Protein AF-A0A8F5GXK6-F1 (afdb_monomer_lite)

Secondary structure (DSSP, 8-state):
-HHHHHHHHHHHHHHH--SHHHHHHHHHHHHHHHHHHHHHHHHHHHHHS-TTTHHHHHHHHHHHHHHHHHHHHHHHHHHT-----TTTS-TT-----THHHHHHHHHHHHHHHHHHHHHHHHHHTSPPPHHHHHHTT-GGGTTS--

Structure (mmCIF, N/CA/C/O backbone):
data_AF-A0A8F5GXK6-F1
#
_entry.id   AF-A0A8F5GXK6-F1
#
loop_
_atom_site.group_PDB
_atom_site.id
_atom_site.type_symbol
_atom_site.label_atom_id
_atom_site.label_alt_id
_atom_site.label_comp_id
_atom_site.label_asym_id
_atom_site.label_entity_id
_atom_site.label_seq_id
_atom_site.pdbx_PDB_ins_code
_atom_site.Cartn_x
_atom_site.Cartn_y
_atom_site.Cartn_z
_atom_site.occupancy
_atom_site.B_iso_or_equiv
_atom_site.auth_seq_id
_atom_site.auth_comp_id
_atom_site.auth_asym_id
_atom_site.auth_atom_id
_atom_site.pdbx_PDB_model_num
ATOM 1 N N . MET A 1 1 ? -10.293 -8.690 6.181 1.00 85.12 1 MET A N 1
ATOM 2 C CA . MET A 1 1 ? -9.429 -9.780 5.657 1.00 85.12 1 MET A CA 1
ATOM 3 C C . MET A 1 1 ? -9.399 -9.819 4.140 1.00 85.12 1 MET A C 1
ATOM 5 O O . MET A 1 1 ? -8.320 -9.706 3.579 1.00 85.12 1 MET A O 1
ATOM 9 N N . ILE A 1 2 ? -10.559 -9.902 3.482 1.00 89.12 2 ILE A N 1
ATOM 10 C CA . ILE A 1 2 ? -10.677 -9.953 2.013 1.00 89.12 2 ILE A CA 1
ATOM 11 C C . ILE A 1 2 ? -9.904 -8.814 1.324 1.00 89.12 2 ILE A C 1
ATOM 13 O O . ILE A 1 2 ? -9.140 -9.068 0.401 1.00 89.12 2 ILE A O 1
ATOM 17 N N . THR A 1 3 ? -10.010 -7.579 1.824 1.00 90.62 3 THR A N 1
ATOM 18 C CA . THR A 1 3 ? -9.293 -6.413 1.274 1.00 90.62 3 THR A CA 1
ATOM 19 C C . THR A 1 3 ? -7.771 -6.573 1.275 1.00 90.62 3 THR A C 1
ATOM 21 O O . THR A 1 3 ? -7.128 -6.250 0.285 1.00 90.62 3 THR A O 1
ATOM 24 N N . MET A 1 4 ? -7.190 -7.135 2.339 1.00 88.12 4 MET A N 1
ATOM 25 C CA . MET A 1 4 ? -5.741 -7.371 2.447 1.00 88.12 4 MET A CA 1
ATOM 26 C C . MET A 1 4 ? -5.260 -8.454 1.485 1.00 88.12 4 MET A C 1
ATOM 28 O O . MET A 1 4 ? -4.191 -8.315 0.897 1.00 88.12 4 MET A O 1
ATOM 32 N N . ILE A 1 5 ? -6.068 -9.497 1.275 1.00 91.06 5 ILE A N 1
ATOM 33 C CA . ILE A 1 5 ? -5.773 -10.544 0.290 1.00 91.06 5 ILE A CA 1
ATOM 34 C C . ILE A 1 5 ? -5.806 -9.955 -1.123 1.00 91.06 5 ILE A C 1
ATOM 36 O O . ILE A 1 5 ? -4.872 -10.166 -1.891 1.00 91.06 5 ILE A O 1
ATOM 40 N N . ILE A 1 6 ? -6.836 -9.166 -1.447 1.00 92.19 6 ILE A N 1
ATOM 41 C CA . ILE A 1 6 ? -6.969 -8.496 -2.749 1.00 92.19 6 ILE A CA 1
ATOM 42 C C . ILE A 1 6 ? -5.776 -7.565 -3.004 1.00 92.19 6 ILE A C 1
ATOM 44 O O . ILE A 1 6 ? -5.158 -7.634 -4.068 1.00 92.19 6 ILE A O 1
ATOM 48 N N . THR A 1 7 ? -5.412 -6.732 -2.026 1.00 91.88 7 THR A N 1
ATOM 49 C CA . THR A 1 7 ? -4.266 -5.819 -2.137 1.00 91.88 7 THR A CA 1
ATOM 50 C C . THR A 1 7 ? -2.947 -6.579 -2.277 1.00 91.88 7 THR A C 1
ATOM 52 O O . THR A 1 7 ? -2.146 -6.248 -3.150 1.00 91.88 7 THR A O 1
ATOM 55 N N . GLY A 1 8 ? -2.724 -7.616 -1.465 1.00 90.81 8 GLY A N 1
ATOM 56 C CA . GLY A 1 8 ? -1.499 -8.416 -1.500 1.00 90.81 8 GLY A CA 1
ATOM 57 C C . GLY A 1 8 ? -1.326 -9.171 -2.817 1.00 90.81 8 GLY A C 1
ATOM 58 O O . GLY A 1 8 ? -0.282 -9.048 -3.459 1.00 90.81 8 GLY A O 1
ATOM 59 N N . LEU A 1 9 ? -2.365 -9.882 -3.269 1.00 91.88 9 LEU A N 1
ATOM 60 C CA . LEU A 1 9 ? -2.353 -10.604 -4.546 1.00 91.88 9 LEU A CA 1
ATOM 61 C C . LEU A 1 9 ? -2.230 -9.652 -5.734 1.00 91.88 9 LEU A C 1
ATOM 63 O O . LEU A 1 9 ? -1.440 -9.907 -6.640 1.00 91.88 9 LEU A O 1
ATOM 67 N N . GLY A 1 10 ? -2.954 -8.531 -5.722 1.00 91.38 10 GLY A N 1
ATOM 68 C CA . GLY A 1 10 ? -2.834 -7.522 -6.767 1.00 91.38 10 GLY A CA 1
ATOM 69 C C . GLY A 1 10 ? -1.430 -6.907 -6.820 1.00 91.38 10 GLY A C 1
ATOM 70 O O . GLY A 1 10 ? -0.904 -6.664 -7.905 1.00 91.38 10 GLY A O 1
ATOM 71 N N . SER A 1 11 ? -0.787 -6.675 -5.670 1.00 91.19 11 SER A N 1
ATOM 72 C CA . SER A 1 11 ? 0.577 -6.134 -5.618 1.00 91.19 11 SER A CA 1
ATOM 73 C C . SER A 1 11 ? 1.596 -7.160 -6.112 1.00 91.19 11 SER A C 1
ATOM 75 O O . SER A 1 11 ? 2.479 -6.826 -6.898 1.00 91.19 11 SER A O 1
ATOM 77 N N . LEU A 1 12 ? 1.435 -8.432 -5.743 1.00 92.31 12 LEU A N 1
ATOM 78 C CA . LEU A 1 12 ? 2.277 -9.511 -6.257 1.00 92.31 12 LEU A CA 1
ATOM 79 C C . LEU A 1 12 ? 2.117 -9.672 -7.776 1.00 92.31 12 LEU A C 1
ATOM 81 O O . LEU A 1 12 ? 3.103 -9.811 -8.499 1.00 92.31 12 LEU A O 1
ATOM 85 N N . TYR A 1 13 ? 0.884 -9.582 -8.275 1.00 92.38 13 TYR A N 1
ATOM 86 C CA . TYR A 1 13 ? 0.604 -9.650 -9.705 1.00 92.38 13 TYR A CA 1
ATOM 87 C C . TYR A 1 13 ? 1.181 -8.442 -10.465 1.00 92.38 13 TYR A C 1
ATOM 89 O O . TYR A 1 13 ? 1.720 -8.615 -11.556 1.00 92.38 13 TYR A O 1
ATOM 97 N N . ASN A 1 14 ? 1.187 -7.242 -9.864 1.00 91.88 14 ASN A N 1
ATOM 98 C CA . ASN A 1 14 ? 1.902 -6.079 -10.409 1.00 91.88 14 ASN A CA 1
ATOM 99 C C . ASN A 1 14 ? 3.411 -6.337 -10.537 1.00 91.88 14 ASN A C 1
ATOM 101 O O . ASN A 1 14 ? 4.001 -5.983 -11.555 1.00 91.88 14 ASN A O 1
ATOM 105 N N . ALA A 1 15 ? 4.035 -6.977 -9.543 1.00 90.00 15 ALA A N 1
ATOM 106 C CA . ALA A 1 15 ? 5.468 -7.277 -9.573 1.00 90.00 15 ALA A CA 1
ATOM 107 C C . ALA A 1 15 ? 5.852 -8.235 -10.717 1.00 90.00 15 ALA A C 1
ATOM 109 O O . ALA A 1 15 ? 6.943 -8.127 -11.278 1.00 90.00 15 ALA A O 1
ATOM 110 N N . LEU A 1 16 ? 4.950 -9.146 -11.091 1.00 89.94 16 LEU A N 1
ATOM 111 C CA . LEU A 1 16 ? 5.159 -10.155 -12.137 1.00 89.94 16 LEU A CA 1
ATOM 112 C C . LEU A 1 16 ? 4.609 -9.739 -13.511 1.00 89.94 16 LEU A C 1
ATOM 114 O O . LEU A 1 16 ? 4.786 -10.462 -14.490 1.00 89.94 16 LEU A O 1
ATOM 118 N N . ALA A 1 17 ? 3.959 -8.578 -13.618 1.00 89.44 17 ALA A N 1
ATOM 119 C CA . ALA A 1 17 ? 3.329 -8.143 -14.858 1.00 89.44 17 ALA A CA 1
ATOM 120 C C . ALA A 1 17 ? 4.369 -7.927 -15.971 1.00 89.44 17 ALA A C 1
ATOM 122 O O . ALA A 1 17 ? 5.365 -7.234 -15.776 1.00 89.44 17 ALA A O 1
ATOM 123 N N . ASN A 1 18 ? 4.132 -8.519 -17.144 1.00 87.75 18 ASN A N 1
ATOM 124 C CA . ASN A 1 18 ? 5.009 -8.391 -18.319 1.00 87.75 18 ASN A CA 1
ATOM 125 C C . ASN A 1 18 ? 4.405 -7.528 -19.433 1.00 87.75 18 ASN A C 1
ATOM 127 O O . ASN A 1 18 ? 5.133 -7.043 -20.290 1.00 87.75 18 ASN A O 1
ATOM 131 N N . ASN A 1 19 ? 3.090 -7.302 -19.390 1.00 90.81 19 ASN A N 1
ATOM 132 C CA . ASN A 1 19 ? 2.353 -6.503 -20.364 1.00 90.81 19 ASN A CA 1
ATOM 133 C C . ASN A 1 19 ? 1.656 -5.334 -19.664 1.00 90.81 19 ASN A C 1
ATOM 135 O O . ASN A 1 19 ? 1.161 -5.487 -18.544 1.00 90.81 19 ASN A O 1
ATOM 139 N N . TYR A 1 20 ? 1.543 -4.198 -20.357 1.00 89.75 20 TYR A N 1
ATOM 140 C CA . TYR A 1 20 ? 0.876 -2.995 -19.846 1.00 89.75 20 TYR A CA 1
ATOM 141 C C . TYR A 1 20 ? -0.571 -3.263 -19.403 1.00 89.75 20 TYR A C 1
ATOM 143 O O . TYR A 1 20 ? -0.984 -2.825 -18.334 1.00 89.75 20 TYR A O 1
ATOM 151 N N . VAL A 1 21 ? -1.325 -4.049 -20.179 1.00 93.00 21 VAL A N 1
ATOM 152 C CA . VAL A 1 21 ? -2.716 -4.401 -19.850 1.00 93.00 21 VAL A CA 1
ATOM 153 C C . VAL A 1 21 ? -2.793 -5.212 -18.554 1.00 93.00 21 VAL A C 1
ATOM 155 O O . VAL A 1 21 ? -3.604 -4.902 -17.686 1.00 93.00 21 VAL A O 1
ATOM 158 N N . ASN A 1 22 ? -1.908 -6.198 -18.371 1.00 91.31 22 ASN A N 1
ATOM 159 C CA . ASN A 1 22 ? -1.870 -7.000 -17.143 1.00 91.31 22 ASN A CA 1
ATOM 160 C C . ASN A 1 22 ? -1.524 -6.135 -15.931 1.00 91.31 22 ASN A C 1
ATOM 162 O O . ASN A 1 22 ? -2.123 -6.302 -14.872 1.00 91.31 22 ASN A O 1
ATOM 166 N N . PHE A 1 23 ? -0.597 -5.190 -16.101 1.00 92.56 23 PHE A N 1
ATOM 167 C CA . PHE A 1 23 ? -0.246 -4.222 -15.070 1.00 92.56 23 PHE A CA 1
ATOM 168 C C . PHE A 1 23 ? -1.424 -3.297 -14.724 1.00 92.56 23 PHE A C 1
ATOM 170 O O . PHE A 1 23 ? -1.708 -3.072 -13.551 1.00 92.56 23 PHE A O 1
ATOM 177 N N . LEU A 1 24 ? -2.168 -2.809 -15.721 1.00 94.06 24 LEU A N 1
ATOM 178 C CA . LEU A 1 24 ? -3.350 -1.975 -15.494 1.00 94.06 24 LEU A CA 1
ATOM 179 C C . LEU A 1 24 ? -4.430 -2.739 -14.718 1.00 94.06 24 LEU A C 1
ATOM 181 O O . LEU A 1 24 ? -4.935 -2.238 -13.715 1.00 94.06 24 LEU A O 1
ATOM 185 N N . VAL A 1 25 ? -4.737 -3.9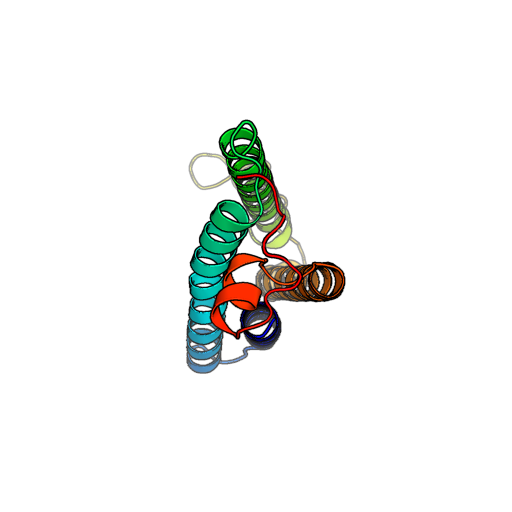73 -15.129 1.00 93.75 25 VAL A N 1
ATOM 186 C CA . VAL A 1 25 ? -5.693 -4.839 -14.422 1.00 93.75 25 VAL A CA 1
ATOM 187 C C . VAL A 1 25 ? -5.226 -5.085 -12.986 1.00 93.75 25 VAL A C 1
ATOM 189 O O . VAL A 1 25 ? -5.987 -4.856 -12.045 1.00 93.75 25 VAL A O 1
ATOM 192 N N . ALA A 1 26 ? -3.958 -5.450 -12.787 1.00 93.44 26 ALA A N 1
ATOM 193 C CA . ALA A 1 26 ? -3.377 -5.615 -11.457 1.00 93.44 26 ALA A CA 1
ATOM 194 C C . ALA A 1 26 ? -3.537 -4.346 -10.603 1.00 93.44 26 ALA A C 1
ATOM 196 O O . ALA A 1 26 ? -3.913 -4.423 -9.430 1.00 93.44 26 ALA A O 1
ATOM 197 N N . ARG A 1 27 ? -3.318 -3.163 -11.190 1.00 92.69 27 ARG A N 1
ATOM 198 C CA . ARG A 1 27 ? -3.498 -1.882 -10.504 1.00 92.69 27 ARG A CA 1
ATOM 199 C C . ARG A 1 27 ? -4.935 -1.591 -10.121 1.00 92.69 27 ARG A C 1
ATOM 201 O O . ARG A 1 27 ? -5.161 -1.156 -8.990 1.00 92.69 27 ARG A O 1
ATOM 208 N N . THR A 1 28 ? -5.894 -1.876 -10.995 1.00 94.62 28 THR A N 1
ATOM 209 C CA . THR A 1 28 ? -7.315 -1.720 -10.652 1.00 94.62 28 THR A CA 1
ATOM 210 C C . THR A 1 28 ? -7.697 -2.598 -9.459 1.00 94.62 28 THR A C 1
ATOM 212 O O . THR A 1 28 ? -8.295 -2.100 -8.506 1.00 94.62 28 THR A O 1
ATOM 215 N N . ILE A 1 29 ? -7.238 -3.855 -9.433 1.00 93.62 29 ILE A N 1
ATOM 216 C CA . ILE A 1 29 ? -7.476 -4.789 -8.322 1.00 93.62 29 ILE A CA 1
ATOM 217 C C . ILE A 1 29 ? -6.852 -4.261 -7.023 1.00 93.62 29 ILE A C 1
ATOM 219 O O . ILE A 1 29 ? -7.535 -4.187 -6.000 1.00 93.62 29 ILE A O 1
ATOM 223 N N . THR A 1 30 ? -5.585 -3.827 -7.054 1.00 93.19 30 THR A N 1
ATOM 224 C CA . THR A 1 30 ? -4.952 -3.231 -5.862 1.00 93.19 30 THR A CA 1
ATOM 225 C C . THR A 1 30 ? -5.663 -1.969 -5.386 1.00 93.19 30 THR A C 1
ATOM 227 O O . THR A 1 30 ? -5.786 -1.764 -4.183 1.00 93.19 30 THR A O 1
ATOM 230 N N . GLY A 1 31 ? -6.159 -1.137 -6.307 1.00 92.88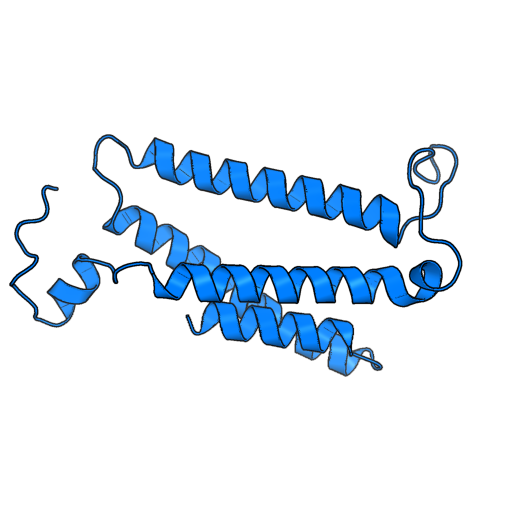 31 GLY A N 1
ATOM 231 C CA . GLY A 1 31 ? -6.874 0.095 -5.979 1.00 92.88 31 GLY A CA 1
ATOM 232 C C . GLY A 1 31 ? -8.183 -0.179 -5.244 1.00 92.88 31 GLY A C 1
ATOM 233 O O . GLY A 1 31 ? -8.457 0.465 -4.233 1.00 92.88 31 GLY A O 1
ATOM 234 N N . ILE A 1 32 ? -8.943 -1.184 -5.691 1.00 94.31 32 ILE A N 1
ATOM 235 C CA . ILE A 1 32 ? -10.166 -1.633 -5.008 1.00 94.31 32 ILE A CA 1
ATOM 236 C C . ILE A 1 32 ? -9.836 -2.118 -3.591 1.00 94.31 32 ILE A C 1
ATOM 238 O O . ILE A 1 32 ? -10.502 -1.722 -2.635 1.00 94.31 32 ILE A O 1
ATOM 242 N N . GLY A 1 33 ? -8.787 -2.934 -3.446 1.00 92.06 33 GLY A N 1
ATOM 243 C CA . GLY A 1 33 ? -8.355 -3.454 -2.148 1.00 92.06 33 GLY A CA 1
ATOM 244 C C . GLY A 1 33 ? -7.972 -2.346 -1.163 1.00 92.06 33 GLY A C 1
ATOM 245 O O . GLY A 1 33 ? -8.491 -2.315 -0.047 1.00 92.06 33 GLY A O 1
ATOM 246 N N . VAL A 1 34 ? -7.119 -1.406 -1.583 1.00 90.94 34 VAL A N 1
ATOM 247 C CA . VAL A 1 34 ? -6.659 -0.281 -0.747 1.00 90.94 34 VAL A CA 1
ATOM 248 C C . VAL A 1 34 ? -7.802 0.686 -0.423 1.00 90.94 34 VAL A C 1
ATOM 250 O O . VAL A 1 34 ? -7.939 1.104 0.726 1.00 90.94 34 VAL A O 1
ATOM 253 N N . GLY A 1 35 ? -8.652 1.011 -1.401 1.00 91.75 35 GLY A N 1
ATOM 254 C CA . GLY A 1 35 ? -9.791 1.911 -1.204 1.00 91.75 35 GLY A CA 1
ATOM 255 C C . GLY A 1 35 ? -10.814 1.355 -0.213 1.00 91.75 35 GLY A C 1
ATOM 256 O O . GLY A 1 35 ? -11.249 2.063 0.697 1.00 91.75 35 GLY A O 1
ATOM 257 N N . ALA A 1 36 ? -11.145 0.067 -0.332 1.00 92.31 36 ALA A N 1
ATOM 258 C CA . ALA A 1 36 ? -12.016 -0.608 0.625 1.00 92.31 36 ALA A CA 1
ATOM 259 C C . ALA A 1 36 ? -11.383 -0.672 2.025 1.00 92.31 36 ALA A C 1
ATOM 261 O O . ALA A 1 36 ? -12.083 -0.532 3.028 1.00 92.31 36 ALA A O 1
ATOM 262 N N . ASP A 1 37 ? -10.061 -0.844 2.112 1.00 90.44 37 ASP A N 1
ATOM 263 C CA . ASP A 1 37 ? -9.378 -0.930 3.398 1.00 90.44 37 ASP A CA 1
ATOM 264 C C . ASP A 1 37 ? -9.427 0.377 4.194 1.00 90.44 37 ASP A C 1
ATOM 266 O O . ASP A 1 37 ? -9.695 0.347 5.394 1.00 90.44 37 ASP A O 1
ATOM 270 N N . LEU A 1 38 ? -9.262 1.522 3.523 1.00 89.44 38 LEU A N 1
ATOM 271 C CA . LEU A 1 38 ? -9.380 2.845 4.144 1.00 89.44 38 LEU A CA 1
ATOM 272 C C . LEU A 1 38 ? -10.761 3.059 4.776 1.00 89.44 38 LEU A C 1
ATOM 274 O O . LEU A 1 38 ? -10.858 3.559 5.898 1.00 89.44 38 LEU A O 1
ATOM 278 N N . ALA A 1 39 ? -11.831 2.662 4.085 1.00 90.38 39 ALA A N 1
ATOM 279 C CA . ALA A 1 39 ? -13.186 2.767 4.620 1.00 90.38 39 ALA A CA 1
ATOM 280 C C . ALA A 1 39 ? -13.371 1.868 5.855 1.00 90.38 39 ALA A C 1
ATOM 282 O O . ALA A 1 39 ? -13.826 2.339 6.900 1.00 90.38 39 ALA A O 1
ATOM 283 N N . ILE A 1 40 ? -12.941 0.602 5.767 1.00 89.38 40 ILE A N 1
ATOM 284 C CA . ILE A 1 40 ? -13.062 -0.374 6.860 1.00 89.38 40 ILE A CA 1
ATOM 285 C C . ILE A 1 40 ? -12.276 0.080 8.093 1.00 89.38 40 ILE A C 1
ATOM 287 O O . ILE A 1 40 ? -12.813 0.054 9.199 1.00 89.38 40 ILE A O 1
ATOM 291 N N . VAL A 1 41 ? -11.029 0.527 7.928 1.00 88.19 41 VAL A N 1
ATOM 292 C CA . VAL A 1 41 ? -10.177 0.967 9.044 1.00 88.19 41 VAL A CA 1
ATOM 293 C C . VAL A 1 41 ? -10.802 2.152 9.777 1.00 88.19 41 VAL A C 1
ATOM 295 O O . VAL A 1 41 ? -10.894 2.121 11.003 1.00 88.19 41 VAL A O 1
ATOM 298 N N . ASN A 1 42 ? -11.299 3.155 9.048 1.00 87.69 42 ASN A N 1
ATOM 299 C CA . ASN A 1 42 ? -11.954 4.309 9.664 1.00 87.69 42 ASN A CA 1
ATOM 300 C C . ASN A 1 42 ? -13.213 3.908 10.446 1.00 87.69 42 ASN A C 1
ATOM 302 O O . ASN A 1 42 ? -13.398 4.357 11.579 1.00 87.69 42 ASN A O 1
ATOM 306 N N . THR A 1 43 ? -14.044 3.018 9.889 1.00 88.56 43 THR A N 1
ATOM 307 C CA . THR A 1 43 ? -15.216 2.499 10.614 1.00 88.56 43 THR A CA 1
ATOM 308 C C . THR A 1 43 ? -14.812 1.698 11.851 1.00 88.56 43 THR A C 1
ATOM 310 O O . THR A 1 43 ? -15.320 1.960 12.935 1.00 88.56 43 THR A O 1
ATOM 313 N N . TYR A 1 44 ? -13.826 0.805 11.737 1.00 86.88 44 TYR A N 1
ATOM 314 C CA . TYR A 1 44 ? -13.360 -0.035 12.838 1.00 86.88 44 TYR A CA 1
ATOM 315 C C . TYR A 1 44 ? -12.809 0.795 14.004 1.00 86.88 44 TYR A C 1
ATOM 317 O O . TYR A 1 44 ? -13.160 0.553 15.157 1.00 86.88 44 TYR A O 1
ATOM 325 N N . ILE A 1 45 ? -12.006 1.826 13.720 1.00 86.19 45 ILE A N 1
ATOM 326 C CA . ILE A 1 45 ? -11.510 2.751 14.751 1.00 86.19 45 ILE A CA 1
ATOM 327 C C . ILE A 1 45 ? -12.681 3.470 15.424 1.00 86.19 45 ILE A C 1
ATOM 329 O O . ILE A 1 45 ? -12.708 3.571 16.647 1.00 86.19 45 ILE A O 1
ATOM 333 N N . GLY A 1 46 ? -13.671 3.931 14.657 1.00 84.06 46 GLY A N 1
ATOM 334 C CA . GLY A 1 46 ? -14.855 4.594 15.209 1.00 84.06 46 GLY A CA 1
ATOM 335 C C . GLY A 1 46 ? -15.701 3.704 16.127 1.00 84.06 46 GLY A C 1
ATOM 336 O O . GLY A 1 46 ? -16.360 4.217 17.033 1.00 84.06 46 GLY A O 1
ATOM 337 N N . GLU A 1 47 ? -15.682 2.388 15.912 1.00 85.25 47 GLU A N 1
ATOM 338 C CA . GLU A 1 47 ? -16.460 1.417 16.690 1.00 85.25 47 GLU A CA 1
ATOM 339 C C . GLU A 1 47 ? -15.711 0.849 17.897 1.00 85.25 47 GLU A C 1
ATOM 341 O O . GLU A 1 47 ? -16.348 0.545 18.903 1.00 85.25 47 GLU A O 1
ATOM 346 N N . VAL A 1 48 ? -14.387 0.709 17.807 1.00 82.75 48 VAL A N 1
ATOM 347 C CA . VAL A 1 48 ? -13.563 0.072 18.847 1.00 82.75 48 VAL A CA 1
ATOM 348 C C . VAL A 1 48 ? -12.869 1.095 19.749 1.00 82.75 48 VAL A C 1
ATOM 350 O O . VAL A 1 48 ? -12.584 0.799 20.908 1.00 82.75 48 VAL A O 1
ATOM 353 N N . ALA A 1 49 ? -12.587 2.307 19.261 1.00 80.56 49 ALA A N 1
ATOM 354 C CA . ALA A 1 49 ? -11.824 3.274 20.040 1.00 80.56 49 ALA A CA 1
ATOM 355 C C . ALA A 1 49 ? -12.658 3.907 21.181 1.00 80.56 49 ALA A C 1
ATOM 357 O O . ALA A 1 49 ? -13.789 4.359 20.946 1.00 80.56 49 ALA A O 1
ATOM 358 N N . PRO A 1 50 ? -12.080 4.027 22.396 1.00 77.38 50 PRO A N 1
ATOM 359 C CA . PRO A 1 50 ? -12.735 4.625 23.558 1.00 77.38 50 PRO A CA 1
ATOM 360 C C . PRO A 1 50 ? -13.006 6.115 23.338 1.00 77.38 50 PRO A C 1
ATOM 362 O O . PRO A 1 50 ? -12.202 6.806 22.703 1.00 77.38 50 PRO A O 1
ATOM 365 N N . ILE A 1 51 ? -14.105 6.627 23.900 1.00 75.12 51 ILE A N 1
ATOM 366 C CA . ILE A 1 51 ? -14.622 7.980 23.629 1.00 75.12 51 ILE A CA 1
ATOM 367 C C . ILE A 1 51 ? -13.576 9.088 23.861 1.00 75.12 51 ILE A C 1
ATOM 369 O O . ILE A 1 51 ? -13.450 9.999 23.046 1.00 75.12 51 ILE A O 1
ATOM 373 N N . ASN A 1 52 ? -12.739 8.940 24.892 1.00 75.94 52 ASN A N 1
ATOM 374 C CA . ASN A 1 52 ? -11.705 9.912 25.269 1.00 75.94 52 ASN A CA 1
ATOM 375 C C . ASN A 1 52 ? -10.406 9.782 24.448 1.00 75.94 52 ASN A C 1
ATOM 377 O O . ASN A 1 52 ? -9.543 10.654 24.505 1.00 75.94 52 ASN A O 1
ATOM 381 N N . GLY A 1 53 ? -10.240 8.685 23.702 1.00 79.44 53 GLY A N 1
ATOM 382 C CA . GLY A 1 53 ? -9.001 8.341 22.999 1.00 79.44 53 GLY A CA 1
ATOM 383 C C . GLY A 1 53 ? -9.118 8.276 21.478 1.00 79.44 53 GLY A C 1
ATOM 384 O O . GLY A 1 53 ? -8.094 8.100 20.820 1.00 79.44 53 GLY A O 1
ATOM 385 N N . ARG A 1 54 ? -10.316 8.420 20.892 1.00 81.69 54 ARG A N 1
ATOM 386 C CA . ARG A 1 54 ? -10.533 8.234 19.441 1.00 81.69 54 ARG A CA 1
ATOM 387 C C . ARG A 1 54 ? -9.581 9.062 18.585 1.00 81.69 54 ARG A C 1
ATOM 389 O O . ARG A 1 54 ? -8.920 8.513 17.710 1.00 81.69 54 ARG A O 1
ATOM 396 N N . ALA A 1 55 ? -9.443 10.349 18.904 1.00 84.75 55 ALA A N 1
ATOM 397 C CA . ALA A 1 55 ? -8.538 11.250 18.195 1.00 84.75 55 ALA A CA 1
ATOM 398 C C . ALA A 1 55 ? -7.079 10.770 18.249 1.00 84.75 55 ALA A C 1
ATOM 400 O O . ALA A 1 55 ? -6.379 10.832 17.246 1.00 84.75 55 ALA A O 1
ATOM 401 N N . ARG A 1 56 ? -6.629 10.216 19.384 1.00 86.94 56 ARG A N 1
ATOM 402 C CA . ARG A 1 56 ? -5.270 9.679 19.531 1.00 86.94 56 ARG A CA 1
ATOM 403 C C . ARG A 1 56 ? -5.027 8.490 18.604 1.00 86.94 56 ARG A C 1
ATOM 405 O O . ARG A 1 56 ? -3.985 8.443 17.957 1.00 86.94 56 ARG A O 1
ATOM 412 N N . TYR A 1 57 ? -5.966 7.548 18.523 1.00 85.94 57 TYR A N 1
ATOM 413 C CA . TYR A 1 57 ? -5.829 6.378 17.648 1.00 85.94 57 TYR A CA 1
ATOM 414 C C . TYR A 1 57 ? -5.897 6.752 16.168 1.00 85.94 57 TYR A C 1
ATOM 416 O O . TYR A 1 57 ? -5.070 6.283 15.389 1.00 85.94 57 TYR A O 1
ATOM 424 N N . THR A 1 58 ? -6.808 7.651 15.789 1.00 86.44 58 THR A N 1
ATOM 425 C CA . THR A 1 58 ? -6.870 8.178 14.420 1.00 86.44 58 THR A CA 1
ATOM 426 C C . THR A 1 58 ? -5.561 8.875 14.042 1.00 86.44 58 THR A C 1
ATOM 428 O O . THR A 1 58 ? -4.993 8.581 12.991 1.00 86.44 58 THR A O 1
ATOM 431 N N . SER A 1 59 ? -5.015 9.721 14.921 1.00 89.06 59 SER A N 1
ATOM 432 C CA . SER A 1 59 ? -3.724 10.380 14.694 1.00 89.06 59 SER A CA 1
ATOM 433 C C . SER A 1 59 ? -2.567 9.389 14.574 1.00 89.06 59 SER A C 1
ATOM 435 O O . SER A 1 59 ? -1.718 9.561 13.705 1.00 89.06 59 SER A O 1
ATOM 437 N N . LEU A 1 60 ? -2.533 8.327 15.389 1.00 88.94 60 LEU A N 1
ATOM 438 C CA . LEU A 1 60 ? -1.515 7.277 15.266 1.00 88.94 60 LEU A CA 1
ATOM 439 C C . LEU A 1 60 ? -1.566 6.601 13.893 1.00 88.94 60 LEU A C 1
ATOM 441 O O . LEU A 1 60 ? -0.522 6.409 13.275 1.00 88.94 60 LEU A O 1
ATOM 445 N N . VAL A 1 61 ? -2.759 6.294 13.379 1.00 88.50 61 VAL A N 1
ATOM 446 C CA . VAL A 1 61 ? -2.910 5.698 12.042 1.00 88.50 61 VAL A CA 1
ATOM 447 C C . VAL A 1 61 ? -2.408 6.642 10.949 1.00 88.50 61 VAL A C 1
ATOM 449 O O . VAL A 1 61 ? -1.667 6.206 10.069 1.00 88.50 61 VAL A O 1
ATOM 452 N N . PHE A 1 62 ? -2.718 7.938 11.030 1.00 90.00 62 PHE A N 1
ATOM 453 C CA . PHE A 1 62 ? -2.179 8.929 10.091 1.00 90.00 62 PHE A CA 1
ATOM 454 C C . PHE A 1 62 ? -0.657 9.086 10.186 1.00 90.00 62 PHE A C 1
ATOM 456 O O . PHE A 1 62 ? 0.002 9.235 9.152 1.00 90.00 62 PHE A O 1
ATOM 463 N N . LEU A 1 63 ? -0.083 9.009 11.391 1.00 93.75 63 LEU A N 1
ATOM 464 C CA . LEU A 1 63 ? 1.367 9.034 11.591 1.00 93.75 63 LEU A CA 1
ATOM 465 C C . LEU A 1 63 ? 2.030 7.819 10.940 1.00 93.75 63 LEU A C 1
ATOM 467 O O . LEU A 1 63 ? 2.952 7.988 10.145 1.00 93.75 63 LEU A O 1
ATOM 471 N N . PHE A 1 64 ? 1.530 6.607 11.198 1.00 91.25 64 PHE A N 1
ATOM 472 C CA . PHE A 1 64 ? 2.050 5.395 10.558 1.00 91.25 64 PHE A CA 1
ATOM 473 C C . PHE A 1 64 ? 1.864 5.414 9.037 1.00 91.25 64 PHE A C 1
ATOM 475 O O . PHE A 1 64 ? 2.769 5.007 8.312 1.00 91.25 64 PHE A O 1
ATOM 482 N N . SER A 1 65 ? 0.742 5.941 8.539 1.00 89.19 65 SER A N 1
ATOM 483 C CA . SER A 1 65 ? 0.506 6.102 7.100 1.00 89.19 65 SER A CA 1
ATOM 484 C C . SER A 1 65 ? 1.507 7.071 6.464 1.00 89.19 65 SER A C 1
ATOM 486 O O . SER A 1 65 ? 2.074 6.772 5.414 1.00 89.19 65 SER A O 1
ATOM 488 N N . THR A 1 66 ? 1.759 8.217 7.102 1.00 92.31 66 THR A N 1
ATOM 489 C CA . THR A 1 66 ? 2.730 9.213 6.619 1.00 92.31 66 THR A CA 1
ATOM 490 C C . THR A 1 66 ? 4.158 8.671 6.669 1.00 92.31 66 THR A C 1
ATOM 492 O O . THR A 1 66 ? 4.923 8.853 5.720 1.00 92.31 66 THR A O 1
ATOM 495 N N . LEU A 1 67 ? 4.514 7.956 7.739 1.00 93.94 67 LEU A N 1
ATOM 496 C CA . LEU A 1 67 ? 5.808 7.282 7.862 1.00 93.94 67 LEU A CA 1
ATOM 497 C C . LEU A 1 67 ? 5.986 6.227 6.768 1.00 93.94 67 LEU A C 1
ATOM 499 O O . LEU A 1 67 ? 7.024 6.203 6.113 1.00 93.94 67 LEU A O 1
ATOM 503 N N . GLY A 1 68 ? 4.964 5.406 6.516 1.00 91.12 68 GLY A N 1
ATOM 504 C CA . GLY A 1 68 ? 4.977 4.410 5.446 1.00 91.12 68 GLY A CA 1
ATOM 505 C C . GLY A 1 68 ? 5.147 5.038 4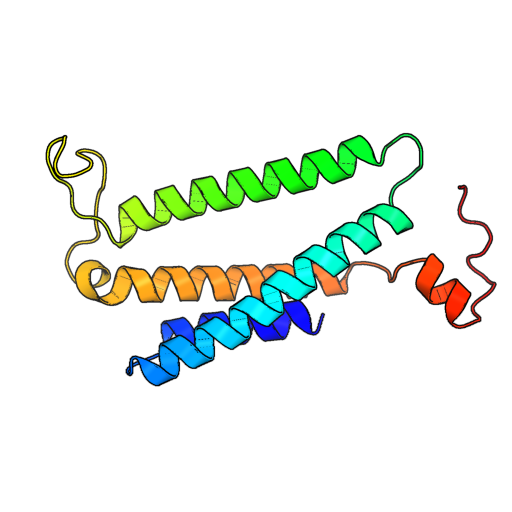.062 1.00 91.12 68 GLY A C 1
ATOM 506 O O . GLY A 1 68 ? 5.987 4.586 3.286 1.00 91.12 68 GLY A O 1
ATOM 507 N N . ALA A 1 69 ? 4.418 6.119 3.768 1.00 90.12 69 ALA A N 1
ATOM 508 C CA . ALA A 1 69 ? 4.564 6.861 2.515 1.00 90.12 69 ALA A CA 1
ATOM 509 C C . ALA A 1 69 ? 5.973 7.457 2.364 1.00 90.12 69 ALA A C 1
ATOM 511 O O . ALA A 1 69 ? 6.590 7.323 1.310 1.00 90.12 69 ALA A O 1
ATOM 512 N N . THR A 1 70 ? 6.507 8.047 3.436 1.00 91.56 70 THR A N 1
ATOM 513 C CA . THR A 1 70 ? 7.866 8.604 3.463 1.00 91.56 70 THR A CA 1
ATOM 514 C C . THR A 1 70 ? 8.900 7.513 3.186 1.00 91.56 70 THR A C 1
ATOM 516 O O . THR A 1 70 ? 9.703 7.657 2.268 1.00 91.56 70 THR A O 1
ATOM 519 N N . LEU A 1 71 ? 8.845 6.386 3.904 1.00 91.31 71 LEU A N 1
ATOM 520 C CA . LEU A 1 71 ? 9.737 5.245 3.676 1.00 91.31 71 LEU A CA 1
ATOM 521 C C . LEU A 1 71 ? 9.605 4.685 2.252 1.00 91.31 71 LEU A C 1
ATOM 523 O O . LEU A 1 71 ? 10.613 4.343 1.641 1.00 91.31 71 LEU A O 1
ATOM 527 N N . GLY A 1 72 ? 8.390 4.639 1.700 1.00 88.88 72 GLY A N 1
ATOM 528 C CA . GLY A 1 72 ? 8.142 4.216 0.322 1.00 88.88 72 GLY A CA 1
ATOM 529 C C . GLY A 1 72 ? 8.792 5.134 -0.717 1.00 88.88 72 GLY A C 1
ATOM 530 O O . GLY A 1 72 ? 9.383 4.642 -1.678 1.00 88.88 72 GLY A O 1
ATOM 531 N N . ILE A 1 73 ? 8.739 6.453 -0.506 1.00 88.62 73 ILE A N 1
ATOM 532 C CA . ILE A 1 73 ? 9.412 7.438 -1.366 1.00 88.62 73 ILE A CA 1
ATOM 533 C C . ILE A 1 73 ? 10.929 7.257 -1.290 1.00 88.62 73 ILE A C 1
ATOM 535 O O . ILE A 1 73 ? 11.576 7.154 -2.331 1.00 88.62 73 ILE A O 1
ATOM 539 N N . TRP A 1 74 ? 11.494 7.156 -0.083 1.00 87.06 74 TRP A N 1
ATOM 540 C CA . TRP A 1 74 ? 12.927 6.902 0.102 1.00 87.06 74 TRP A CA 1
ATOM 541 C C . TRP A 1 74 ? 13.365 5.615 -0.594 1.00 87.06 74 TRP A C 1
ATOM 543 O O . TRP A 1 74 ? 14.329 5.617 -1.353 1.00 87.06 74 TRP A O 1
ATOM 553 N N . LEU A 1 75 ? 12.616 4.529 -0.405 1.00 86.75 75 LEU A N 1
ATOM 554 C CA . LEU A 1 75 ? 12.878 3.251 -1.056 1.00 86.75 75 LEU A CA 1
ATOM 555 C C . LEU A 1 75 ? 12.822 3.361 -2.588 1.00 86.75 75 LEU A C 1
ATOM 557 O O . LEU A 1 75 ? 13.669 2.788 -3.267 1.00 86.75 75 LEU A O 1
ATOM 561 N N . GLY A 1 76 ? 11.874 4.124 -3.138 1.00 85.62 76 GLY A N 1
ATOM 562 C CA . GLY A 1 76 ? 11.816 4.407 -4.575 1.00 85.62 76 GLY A CA 1
ATOM 563 C C . GLY A 1 76 ? 13.042 5.174 -5.068 1.00 85.62 76 GLY A C 1
ATOM 564 O O . GLY A 1 76 ? 13.643 4.803 -6.073 1.00 85.62 76 GLY A O 1
ATOM 565 N N . LEU A 1 77 ? 13.490 6.184 -4.323 1.00 83.25 77 LEU A N 1
ATOM 566 C CA . LEU A 1 77 ? 14.707 6.926 -4.663 1.00 83.25 77 LEU A CA 1
ATOM 567 C C . LEU A 1 77 ? 15.958 6.037 -4.667 1.00 83.25 77 LEU A C 1
ATOM 569 O O . LEU A 1 77 ? 16.828 6.230 -5.512 1.00 83.25 77 LEU A O 1
ATOM 573 N N . PHE A 1 78 ? 16.037 5.048 -3.774 1.00 80.94 78 PHE A N 1
ATOM 574 C CA . PHE A 1 78 ? 17.135 4.078 -3.758 1.00 80.94 78 PHE A CA 1
ATOM 575 C C . PHE A 1 78 ? 17.026 3.028 -4.873 1.00 80.94 78 PHE A C 1
ATOM 577 O O . PHE A 1 78 ? 18.032 2.633 -5.451 1.00 80.94 78 PHE A O 1
ATOM 584 N N . LEU A 1 79 ? 15.821 2.549 -5.190 1.00 80.00 79 LEU A N 1
ATOM 585 C CA . LEU A 1 79 ? 15.655 1.410 -6.099 1.00 80.00 79 LEU A CA 1
ATOM 586 C C . LEU A 1 79 ? 15.460 1.799 -7.565 1.00 80.00 79 LEU A C 1
ATOM 588 O O . LEU A 1 79 ? 15.842 1.015 -8.429 1.00 80.00 79 LEU A O 1
ATOM 592 N N . THR A 1 80 ? 14.862 2.956 -7.861 1.00 79.06 80 THR A N 1
ATOM 593 C CA . THR A 1 80 ? 14.411 3.284 -9.227 1.00 79.06 80 THR A CA 1
ATOM 594 C C . THR A 1 80 ? 15.007 4.552 -9.822 1.00 79.06 80 THR A C 1
ATOM 596 O O . THR A 1 80 ? 15.034 4.664 -11.043 1.00 79.06 80 THR A O 1
ATOM 599 N N . THR A 1 81 ? 15.461 5.510 -9.011 1.00 78.25 81 THR A N 1
ATOM 600 C CA . THR A 1 81 ? 15.798 6.860 -9.503 1.00 78.25 81 THR A CA 1
ATOM 601 C C . THR A 1 81 ? 17.310 7.090 -9.540 1.00 78.25 81 THR A C 1
ATOM 603 O O . THR A 1 81 ? 17.910 7.196 -8.473 1.00 78.25 81 THR A O 1
ATOM 606 N N . PRO A 1 82 ? 17.952 7.193 -10.720 1.00 76.31 82 PRO A N 1
ATOM 607 C CA . PRO A 1 82 ? 19.385 7.481 -10.818 1.00 76.31 82 PRO A CA 1
ATOM 608 C C . PRO A 1 82 ? 19.761 8.829 -10.188 1.00 76.31 82 PRO A C 1
ATOM 610 O O . PRO A 1 82 ? 18.954 9.763 -10.191 1.00 76.31 82 PRO A O 1
ATOM 613 N N . SER A 1 83 ? 20.999 8.950 -9.699 1.00 78.25 83 SER A N 1
ATOM 614 C CA . SER A 1 83 ? 21.530 10.237 -9.242 1.00 78.25 83 SER A CA 1
ATOM 615 C C . SER A 1 83 ? 21.642 11.197 -10.424 1.00 78.25 83 SER A C 1
ATOM 617 O O . SER A 1 83 ? 22.257 10.893 -11.446 1.00 78.25 83 SER A O 1
ATOM 619 N N . ALA A 1 84 ? 21.052 12.380 -10.286 1.00 77.50 84 ALA A N 1
ATOM 620 C CA . ALA A 1 84 ? 21.183 13.445 -11.272 1.00 77.50 84 ALA A CA 1
ATOM 621 C C . ALA A 1 84 ? 21.321 14.806 -10.571 1.00 77.50 84 ALA A C 1
ATOM 623 O O . ALA A 1 84 ? 20.725 15.004 -9.508 1.00 77.50 84 ALA A O 1
ATOM 624 N N . PRO A 1 85 ? 22.100 15.752 -11.130 1.00 80.56 85 PRO A N 1
ATOM 625 C CA . PRO A 1 85 ? 22.224 17.090 -10.567 1.00 80.56 85 PRO A CA 1
ATOM 626 C C . PRO A 1 85 ? 20.885 17.834 -10.563 1.00 80.56 85 PRO A C 1
ATOM 628 O O . PRO A 1 85 ? 20.093 17.750 -11.506 1.00 80.56 85 PRO A O 1
ATOM 631 N N . PHE A 1 86 ? 20.652 18.613 -9.510 1.00 80.00 86 PHE A N 1
ATOM 632 C CA . PHE A 1 86 ? 19.512 19.523 -9.441 1.00 80.00 86 PHE A CA 1
ATOM 633 C C . PHE A 1 86 ? 19.640 20.613 -10.529 1.00 80.00 86 PHE A C 1
ATOM 635 O O . PHE A 1 86 ? 20.747 21.131 -10.702 1.00 80.00 86 PHE A O 1
ATOM 642 N N . PRO A 1 87 ? 18.568 20.988 -11.267 1.00 84.12 87 PRO A N 1
ATOM 643 C CA . PRO A 1 87 ? 17.143 20.677 -11.061 1.00 84.12 87 PRO A CA 1
ATOM 644 C C . PRO A 1 87 ? 16.599 19.472 -11.850 1.00 84.12 87 PRO A C 1
ATOM 646 O O . PRO A 1 87 ? 15.415 19.164 -11.745 1.00 84.12 87 PRO A O 1
ATOM 649 N N . LEU A 1 88 ? 17.429 18.803 -12.653 1.00 76.31 88 LEU A N 1
ATOM 650 C CA . LEU A 1 88 ? 17.007 17.689 -13.517 1.00 76.31 88 LEU A CA 1
ATOM 651 C C . LEU A 1 88 ? 16.753 16.389 -12.738 1.00 76.31 88 LEU A C 1
ATOM 653 O O . LEU A 1 88 ? 16.010 15.529 -13.204 1.00 76.31 88 LEU A O 1
ATOM 657 N N . GLY A 1 89 ? 17.326 16.255 -11.541 1.00 74.88 89 GLY A N 1
ATOM 658 C CA . GLY A 1 89 ? 16.982 15.190 -10.609 1.00 74.88 89 GLY A CA 1
ATOM 659 C C . GLY A 1 89 ? 17.542 15.418 -9.211 1.00 74.88 89 GLY A C 1
ATOM 660 O O . GLY A 1 89 ? 17.773 16.553 -8.791 1.00 74.88 89 GLY A O 1
ATOM 661 N N . LEU A 1 90 ? 17.696 14.325 -8.465 1.00 79.44 90 LEU A N 1
ATOM 662 C CA . LEU A 1 90 ? 18.071 14.356 -7.056 1.00 79.44 90 LEU A CA 1
ATOM 663 C C . LEU A 1 90 ? 19.490 13.794 -6.887 1.00 79.44 90 LEU A C 1
ATOM 665 O O . LEU A 1 90 ? 19.707 12.613 -7.165 1.00 79.44 90 LEU A O 1
ATOM 669 N N . PRO A 1 91 ? 20.458 14.591 -6.396 1.00 75.06 91 PRO A N 1
ATOM 670 C CA . PRO A 1 91 ? 21.851 14.151 -6.288 1.00 75.06 91 PRO A CA 1
ATOM 671 C C . PRO A 1 91 ? 22.062 13.062 -5.225 1.00 75.06 91 PRO A C 1
ATOM 673 O O . PRO A 1 91 ? 23.057 12.350 -5.269 1.00 75.06 91 PRO A O 1
ATOM 676 N N . PHE A 1 92 ? 21.120 12.909 -4.291 1.00 78.88 92 PHE A N 1
ATOM 677 C CA . PHE A 1 92 ? 21.143 11.879 -3.249 1.00 78.88 92 PHE A CA 1
ATOM 678 C C . PHE A 1 92 ? 20.357 10.610 -3.616 1.00 78.88 92 PHE A C 1
ATOM 680 O O . PHE A 1 92 ? 20.304 9.678 -2.815 1.00 78.88 92 PHE A O 1
ATOM 687 N N . ALA A 1 93 ? 19.720 10.559 -4.790 1.00 78.06 93 ALA A N 1
ATOM 688 C CA . ALA A 1 93 ? 19.067 9.340 -5.249 1.00 78.06 93 ALA A CA 1
ATOM 689 C C . ALA A 1 93 ? 20.142 8.326 -5.665 1.00 78.06 93 ALA A C 1
ATOM 691 O O . ALA A 1 93 ? 20.993 8.633 -6.492 1.00 78.06 93 ALA A O 1
ATOM 692 N N . LEU A 1 94 ? 20.137 7.130 -5.078 1.00 70.00 94 LEU A N 1
ATOM 693 C CA . LEU A 1 94 ? 21.131 6.085 -5.364 1.00 70.00 94 LEU A CA 1
ATOM 694 C C . LEU A 1 94 ? 20.538 5.003 -6.270 1.00 70.00 94 LEU A C 1
ATOM 696 O O . LEU A 1 94 ? 20.708 3.820 -5.985 1.00 70.00 94 LEU A O 1
ATOM 700 N N . GLY A 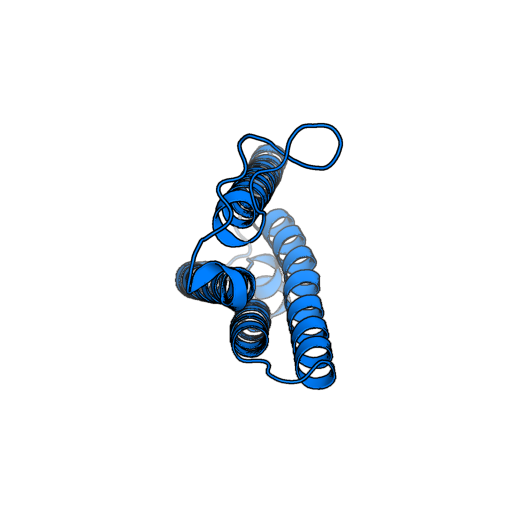1 95 ? 19.799 5.409 -7.307 1.00 68.69 95 GLY A N 1
ATOM 701 C CA . GLY A 1 95 ? 19.069 4.509 -8.197 1.00 68.69 95 GLY A CA 1
ATOM 702 C C . GLY A 1 95 ? 19.865 3.269 -8.560 1.00 68.69 95 GLY A C 1
ATOM 703 O O . GLY A 1 95 ? 21.027 3.353 -8.962 1.00 68.69 95 GLY A O 1
ATOM 704 N N . GLY A 1 96 ?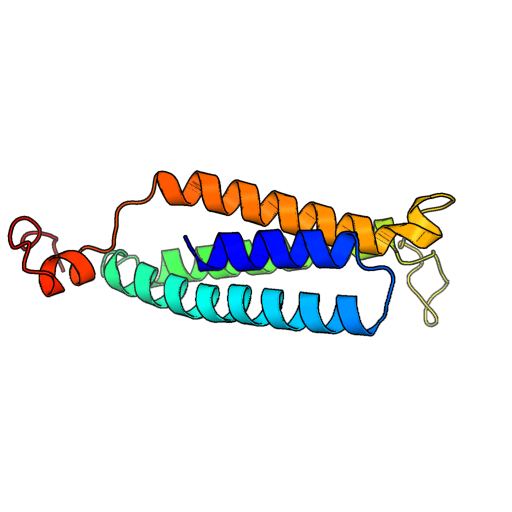 19.229 2.117 -8.376 1.00 66.12 96 GLY A N 1
ATOM 705 C CA . GLY A 1 96 ? 19.917 0.843 -8.397 1.00 66.12 96 GLY A CA 1
ATOM 706 C C . GLY A 1 96 ? 20.625 0.572 -9.724 1.00 66.12 96 GLY A C 1
ATOM 707 O O . GLY A 1 96 ? 20.016 0.602 -10.791 1.00 66.12 96 GLY A O 1
ATOM 708 N N . SER A 1 97 ? 21.918 0.268 -9.656 1.00 68.00 97 SER A N 1
ATOM 709 C CA . SER A 1 97 ? 22.701 -0.203 -10.796 1.00 68.00 97 SER A CA 1
ATOM 710 C C . SER A 1 97 ? 22.439 -1.695 -11.066 1.00 68.00 97 SER A C 1
ATOM 712 O O . SER A 1 97 ? 22.021 -2.456 -10.187 1.00 68.00 97 SER A O 1
ATOM 714 N N . GLY A 1 98 ? 22.642 -2.136 -12.311 1.00 77.69 98 GLY A N 1
ATOM 715 C CA . GLY A 1 98 ? 22.480 -3.542 -12.700 1.00 77.69 98 GLY A CA 1
ATOM 716 C C . GLY A 1 98 ? 21.027 -4.033 -12.636 1.00 77.69 98 GLY A C 1
ATOM 717 O O . GLY A 1 98 ? 20.160 -3.523 -13.341 1.00 77.69 98 GLY A O 1
ATOM 718 N N . PHE A 1 99 ? 20.752 -5.044 -11.805 1.00 75.25 99 PHE A N 1
ATOM 719 C CA . PHE A 1 99 ? 19.438 -5.702 -11.716 1.00 75.25 99 PHE A CA 1
ATOM 720 C C . PHE A 1 99 ? 18.297 -4.742 -11.340 1.00 75.25 99 PHE A C 1
ATOM 722 O O . PHE A 1 99 ? 17.197 -4.824 -11.895 1.00 75.25 99 PHE A O 1
ATOM 729 N N . PHE A 1 100 ? 18.557 -3.817 -10.415 1.00 79.00 100 PHE A N 1
ATOM 730 C CA . PHE A 1 100 ? 17.555 -2.876 -9.915 1.00 79.00 100 PHE A CA 1
ATOM 731 C C . PHE A 1 100 ? 17.235 -1.754 -10.912 1.00 79.00 100 PHE A C 1
ATOM 733 O O . PHE A 1 100 ? 16.134 -1.214 -10.855 1.00 79.00 100 PHE A O 1
ATOM 740 N N . ALA A 1 101 ? 18.106 -1.488 -11.891 1.00 74.19 101 ALA A N 1
ATOM 741 C CA . ALA A 1 101 ? 17.841 -0.492 -12.931 1.00 74.19 101 ALA A CA 1
ATOM 742 C C . ALA A 1 101 ? 16.597 -0.852 -13.762 1.00 74.19 101 ALA A C 1
ATOM 744 O O . ALA A 1 101 ? 15.817 0.017 -14.140 1.00 74.19 101 ALA A O 1
ATOM 745 N N . VAL A 1 102 ? 16.391 -2.149 -14.020 1.00 78.00 102 VAL A N 1
ATOM 746 C CA . VAL A 1 102 ? 15.257 -2.654 -14.814 1.00 78.00 102 VAL A CA 1
ATOM 747 C C . VAL A 1 102 ? 14.130 -3.175 -13.918 1.00 78.00 102 VAL A C 1
ATOM 749 O O . VAL A 1 102 ? 12.952 -2.994 -14.230 1.00 78.00 102 VAL A O 1
ATOM 752 N N . ASN A 1 103 ? 14.472 -3.809 -12.789 1.00 84.81 103 ASN A N 1
ATOM 753 C CA . ASN A 1 103 ? 13.506 -4.504 -11.932 1.00 84.81 103 ASN A CA 1
ATOM 754 C C . ASN A 1 103 ? 13.180 -3.781 -10.616 1.00 84.81 103 ASN A C 1
ATOM 756 O O . ASN A 1 103 ? 12.374 -4.294 -9.840 1.00 84.81 103 ASN A O 1
ATOM 760 N N . GLY A 1 104 ? 13.748 -2.603 -10.344 1.00 84.75 104 GLY A N 1
ATOM 761 C CA . GLY A 1 104 ? 13.556 -1.882 -9.078 1.00 84.75 104 GLY A CA 1
ATOM 762 C C . GLY A 1 104 ? 12.085 -1.618 -8.753 1.00 84.75 104 GLY A C 1
ATOM 763 O O . GLY A 1 104 ? 11.638 -1.855 -7.633 1.00 84.75 104 GLY A O 1
ATOM 764 N N . TRP A 1 105 ? 11.286 -1.254 -9.758 1.00 86.12 105 TRP A N 1
ATOM 765 C CA . TRP A 1 105 ? 9.845 -1.048 -9.594 1.00 86.12 105 TRP A CA 1
ATOM 766 C C . TRP A 1 105 ? 9.097 -2.347 -9.247 1.00 86.12 105 TRP A C 1
ATOM 768 O O . TRP A 1 105 ? 8.170 -2.317 -8.438 1.00 86.12 105 TRP A O 1
ATOM 778 N N . ARG A 1 106 ? 9.513 -3.502 -9.796 1.00 90.94 106 ARG A N 1
ATOM 779 C CA . ARG A 1 106 ? 8.933 -4.817 -9.458 1.00 90.94 106 ARG A CA 1
ATOM 780 C C . ARG A 1 106 ? 9.198 -5.158 -7.998 1.00 90.94 106 ARG A C 1
ATOM 782 O O . ARG A 1 106 ? 8.301 -5.633 -7.305 1.00 90.94 106 ARG A O 1
ATOM 789 N N . VAL A 1 107 ? 10.406 -4.859 -7.518 1.00 88.31 107 VAL A N 1
ATOM 790 C CA . VAL A 1 107 ? 10.795 -5.046 -6.114 1.00 88.31 107 VAL A CA 1
ATOM 791 C C . VAL A 1 107 ? 9.937 -4.180 -5.189 1.00 88.31 107 VAL A C 1
ATOM 793 O O . VAL A 1 107 ? 9.481 -4.680 -4.164 1.00 88.31 107 VAL A O 1
ATOM 796 N N . MET A 1 108 ? 9.616 -2.936 -5.568 1.00 89.94 108 MET A N 1
ATOM 797 C CA . MET A 1 108 ? 8.700 -2.095 -4.781 1.00 89.94 108 MET A CA 1
ATOM 798 C C . MET A 1 108 ? 7.313 -2.733 -4.617 1.00 89.94 108 MET A C 1
ATOM 800 O O . MET A 1 108 ? 6.771 -2.757 -3.512 1.00 89.94 108 MET A O 1
ATOM 804 N N . TYR A 1 109 ? 6.751 -3.304 -5.687 1.00 91.31 109 TYR A N 1
ATOM 805 C CA . TYR A 1 109 ? 5.480 -4.034 -5.604 1.00 91.31 109 TYR A CA 1
ATOM 806 C C . TYR A 1 109 ? 5.588 -5.339 -4.812 1.00 91.31 109 TYR A C 1
ATOM 808 O O . TYR A 1 109 ? 4.646 -5.698 -4.103 1.00 91.31 109 TYR A O 1
ATOM 816 N N . GLY A 1 110 ? 6.729 -6.028 -4.888 1.00 91.50 110 GLY A N 1
ATOM 817 C CA . GLY A 1 110 ? 7.016 -7.206 -4.068 1.00 91.50 110 GLY A CA 1
ATOM 818 C C . GLY A 1 110 ? 7.055 -6.873 -2.574 1.00 91.50 110 GLY A C 1
ATOM 819 O O . GLY A 1 110 ? 6.433 -7.565 -1.771 1.00 91.50 110 GLY A O 1
ATOM 820 N N . ILE A 1 111 ? 7.697 -5.763 -2.202 1.00 91.56 111 ILE A N 1
ATOM 821 C CA . ILE A 1 111 ? 7.726 -5.266 -0.819 1.00 91.56 111 ILE A CA 1
ATOM 822 C C . ILE A 1 111 ? 6.318 -4.861 -0.366 1.00 91.56 111 ILE A C 1
ATOM 824 O O . ILE A 1 111 ? 5.903 -5.222 0.733 1.00 91.56 111 ILE A O 1
ATOM 828 N N . GLY A 1 112 ? 5.540 -4.193 -1.223 1.00 89.88 112 GLY A N 1
ATOM 829 C CA . GLY A 1 112 ? 4.133 -3.891 -0.945 1.00 89.88 112 GLY A CA 1
ATOM 830 C C . GLY A 1 112 ? 3.284 -5.147 -0.710 1.00 89.88 112 GLY A C 1
ATOM 831 O O . GLY A 1 112 ? 2.488 -5.188 0.229 1.00 89.88 112 GLY A O 1
ATOM 832 N N . ALA A 1 113 ? 3.497 -6.201 -1.505 1.00 91.81 113 ALA A N 1
ATOM 833 C CA . ALA A 1 113 ? 2.822 -7.486 -1.330 1.00 91.81 113 ALA A CA 1
ATOM 834 C C . ALA A 1 113 ? 3.206 -8.157 -0.001 1.00 91.81 113 ALA A C 1
ATOM 836 O O . ALA A 1 113 ? 2.336 -8.668 0.706 1.00 91.81 113 ALA A O 1
ATOM 837 N N . LEU A 1 114 ? 4.489 -8.103 0.373 1.00 92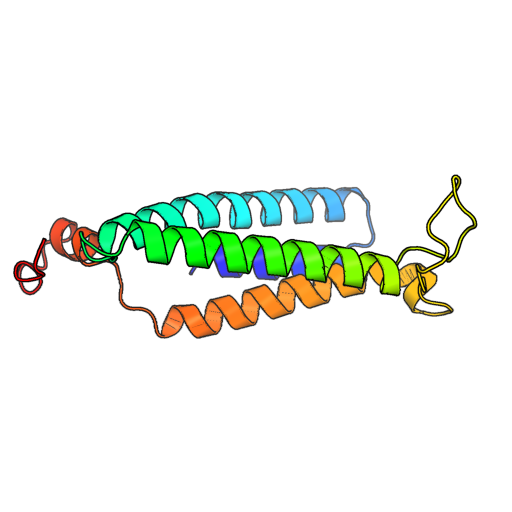.81 114 LEU A N 1
ATOM 838 C CA . LEU A 1 114 ? 4.979 -8.617 1.652 1.00 92.81 114 LEU A CA 1
ATOM 839 C C . LEU A 1 114 ? 4.368 -7.863 2.842 1.00 92.81 114 LEU A C 1
ATOM 841 O O . LEU A 1 114 ? 3.915 -8.489 3.798 1.00 92.81 114 LEU A O 1
ATOM 845 N N . LEU A 1 115 ? 4.296 -6.531 2.779 1.00 91.19 115 LEU A N 1
ATOM 846 C CA . LEU A 1 115 ? 3.661 -5.722 3.824 1.00 91.19 115 LEU A CA 1
ATOM 847 C C . LEU A 1 115 ? 2.164 -6.030 3.954 1.00 91.19 115 LEU A C 1
ATOM 849 O O . LEU A 1 115 ? 1.659 -6.125 5.072 1.00 91.19 115 LEU A O 1
ATOM 853 N N . ALA A 1 116 ? 1.464 -6.250 2.838 1.00 90.25 116 ALA A N 1
ATOM 854 C CA . ALA A 1 116 ? 0.067 -6.681 2.857 1.00 90.25 116 ALA A CA 1
ATOM 855 C C . ALA A 1 116 ? -0.101 -8.065 3.509 1.00 90.25 116 ALA A C 1
ATOM 857 O O . ALA A 1 116 ? -1.054 -8.273 4.260 1.00 90.25 116 ALA A O 1
ATOM 858 N N . LEU A 1 117 ? 0.837 -8.993 3.283 1.00 90.69 117 LEU A N 1
ATOM 859 C CA . LEU A 1 117 ? 0.844 -10.304 3.939 1.00 90.69 117 LEU A CA 1
ATOM 860 C C . LEU A 1 117 ? 1.067 -10.180 5.453 1.00 90.69 117 LEU A C 1
ATOM 862 O O . LEU A 1 117 ? 0.334 -10.787 6.231 1.00 90.69 117 LEU A O 1
ATOM 866 N N . ILE A 1 118 ? 2.029 -9.360 5.885 1.00 91.00 118 ILE A N 1
ATOM 867 C CA . ILE A 1 118 ? 2.260 -9.088 7.313 1.00 91.00 118 ILE A CA 1
ATOM 868 C C . ILE A 1 118 ? 1.004 -8.463 7.939 1.00 91.00 118 ILE A C 1
ATOM 870 O O . ILE A 1 118 ? 0.549 -8.905 8.994 1.00 91.00 118 ILE A O 1
ATOM 874 N N . GLY A 1 119 ? 0.394 -7.482 7.267 1.00 88.00 119 GLY A N 1
ATOM 875 C CA . GLY A 1 119 ? -0.853 -6.857 7.710 1.00 88.00 119 GLY A CA 1
ATOM 876 C C . GLY A 1 119 ? -2.023 -7.841 7.801 1.00 88.00 119 GLY A C 1
ATOM 877 O O . GLY A 1 119 ? -2.826 -7.758 8.732 1.00 88.00 119 GLY A O 1
ATOM 878 N N . LEU A 1 120 ? -2.103 -8.806 6.880 1.00 89.88 120 LEU A N 1
ATOM 879 C CA . LEU A 1 120 ? -3.083 -9.890 6.923 1.00 89.88 120 LEU A CA 1
ATOM 880 C C . LEU A 1 120 ? -2.894 -10.759 8.173 1.00 89.88 120 LEU A C 1
ATOM 882 O O . LEU A 1 120 ? -3.871 -11.002 8.879 1.00 89.88 120 LEU A O 1
ATOM 886 N N . LEU A 1 121 ? -1.657 -11.184 8.456 1.00 89.25 121 LEU A N 1
ATOM 887 C CA . LEU A 1 121 ? -1.324 -12.004 9.626 1.00 89.25 121 LEU A CA 1
ATOM 888 C C . LEU A 1 121 ? -1.667 -11.286 10.934 1.00 89.25 121 LEU A C 1
ATOM 890 O O . LEU A 1 121 ? -2.316 -11.870 11.797 1.00 89.25 121 LEU A O 1
ATOM 894 N N . LEU A 1 122 ? -1.322 -10.002 11.049 1.00 88.50 122 LEU A N 1
ATOM 895 C CA . LEU A 1 122 ? -1.673 -9.197 12.222 1.00 88.50 122 LEU A CA 1
ATOM 896 C C . LEU A 1 122 ? -3.193 -9.062 12.395 1.00 88.50 122 LEU A C 1
ATOM 898 O O . LEU A 1 122 ? -3.692 -9.108 13.518 1.00 88.50 122 LEU A O 1
ATOM 902 N N . ARG A 1 123 ? -3.949 -8.949 11.294 1.00 86.94 123 ARG A N 1
ATOM 903 C CA . ARG A 1 123 ? -5.419 -8.869 11.333 1.00 86.94 123 ARG A CA 1
ATOM 904 C C . ARG A 1 123 ? -6.111 -10.139 11.806 1.00 86.94 123 ARG A C 1
ATOM 906 O O . ARG A 1 123 ? -7.238 -10.025 12.271 1.00 86.94 123 ARG A O 1
ATOM 913 N N . PHE A 1 124 ? -5.479 -11.310 11.717 1.00 85.56 124 PHE A N 1
ATOM 914 C CA . PHE A 1 124 ? -6.041 -12.535 12.299 1.00 85.56 124 PHE A CA 1
ATOM 915 C C . PHE A 1 124 ? -6.127 -12.479 13.827 1.00 85.56 124 PHE A C 1
ATOM 917 O O . PHE A 1 124 ? -6.975 -13.148 14.407 1.00 85.56 124 PHE A O 1
ATOM 924 N N . SER A 1 125 ? -5.292 -11.668 14.479 1.00 84.19 125 SER A N 1
ATOM 925 C CA . SER A 1 125 ? -5.300 -11.512 15.937 1.00 84.19 125 SER A CA 1
ATOM 926 C C . SER A 1 125 ? -6.250 -10.418 16.437 1.00 84.19 125 SER A C 1
ATOM 928 O O . SER A 1 125 ? -6.389 -10.249 17.647 1.00 84.19 125 SER A O 1
ATOM 930 N N . LEU A 1 126 ? -6.882 -9.650 15.541 1.00 82.94 126 LEU A N 1
ATOM 931 C CA . LEU A 1 126 ? -7.793 -8.568 15.915 1.00 82.94 126 LEU A CA 1
ATOM 932 C C . LEU A 1 126 ? -9.226 -9.097 16.104 1.00 82.94 126 LEU A C 1
ATOM 934 O O . LEU A 1 126 ? -9.729 -9.792 15.219 1.00 82.94 126 LEU A O 1
ATOM 938 N N . PRO A 1 127 ? -9.903 -8.751 17.216 1.00 79.12 127 PRO A N 1
ATOM 939 C CA . PRO A 1 127 ? -11.306 -9.094 17.408 1.00 79.12 127 PRO A CA 1
ATOM 940 C C . PRO A 1 127 ? -12.191 -8.342 16.407 1.00 79.12 127 PRO A C 1
ATOM 942 O O . PRO A 1 127 ? -11.867 -7.241 15.959 1.00 79.12 127 PRO A O 1
ATOM 945 N N . GLU A 1 128 ? -13.333 -8.929 16.061 1.00 79.50 128 GLU A N 1
ATOM 946 C CA . GLU A 1 128 ? -14.334 -8.251 15.237 1.00 79.50 128 GLU A CA 1
ATOM 947 C C . GLU A 1 128 ? -14.963 -7.071 15.987 1.00 79.50 128 GLU A C 1
ATOM 949 O O . GLU A 1 128 ? -14.946 -7.008 17.220 1.00 79.50 128 GLU A O 1
ATOM 954 N N . SER A 1 129 ? -15.514 -6.103 15.246 1.00 79.25 129 SER A N 1
ATOM 955 C CA . SER A 1 129 ? -16.051 -4.905 15.880 1.00 79.25 129 SER A CA 1
ATOM 956 C C . SER A 1 129 ? -17.282 -5.238 16.745 1.00 79.25 129 SER A C 1
ATOM 958 O O . SER A 1 129 ? -18.204 -5.926 16.289 1.00 79.25 129 SER A O 1
ATOM 960 N N . PRO A 1 130 ? -17.363 -4.731 17.992 1.00 72.12 130 PRO A N 1
ATOM 961 C CA . PRO A 1 130 ? -18.479 -5.033 18.892 1.00 72.12 130 PRO A CA 1
ATOM 962 C C . PRO A 1 130 ? -19.846 -4.640 18.317 1.00 72.12 130 PRO A C 1
ATOM 964 O O . PRO A 1 130 ? -20.841 -5.328 18.527 1.00 72.12 130 PRO A O 1
ATOM 967 N N . ARG A 1 131 ? -19.902 -3.546 17.547 1.00 74.12 131 ARG A N 1
ATOM 968 C CA . ARG A 1 131 ? -21.131 -3.072 16.895 1.00 74.12 131 ARG A CA 1
ATOM 969 C C . ARG A 1 131 ? -21.632 -4.016 15.806 1.00 74.12 131 ARG A C 1
ATOM 971 O O . ARG A 1 131 ? -22.842 -4.207 15.697 1.00 74.12 131 ARG A O 1
ATOM 978 N N . TRP A 1 132 ? -20.732 -4.634 15.044 1.00 79.25 132 TRP A N 1
ATOM 979 C CA . TRP A 1 132 ? -21.104 -5.658 14.070 1.00 79.25 132 TRP A CA 1
ATOM 980 C C . TRP A 1 132 ? -21.650 -6.916 14.758 1.00 79.25 132 TRP A C 1
ATOM 982 O O . TRP A 1 132 ? -22.661 -7.466 14.328 1.00 79.25 132 TRP A O 1
ATOM 992 N N . LEU A 1 133 ? -21.057 -7.324 15.885 1.00 75.12 133 LEU A N 1
ATOM 993 C CA . LEU A 1 133 ? -21.564 -8.455 16.672 1.00 75.12 133 LEU A CA 1
ATOM 994 C C . LEU A 1 133 ? -22.968 -8.181 17.237 1.00 75.12 133 LEU A C 1
ATOM 996 O O . LEU A 1 133 ? -23.833 -9.057 17.191 1.00 75.12 133 LEU A O 1
ATOM 1000 N N . ILE A 1 134 ? -23.228 -6.953 17.697 1.00 77.94 134 ILE A N 1
ATOM 1001 C CA . ILE A 1 134 ? -24.557 -6.534 18.169 1.00 77.94 134 ILE A CA 1
ATOM 1002 C C . ILE A 1 134 ? -25.581 -6.544 17.021 1.00 77.94 134 ILE A C 1
ATOM 1004 O O . ILE A 1 134 ? -26.694 -7.031 17.213 1.00 77.94 134 ILE A O 1
ATOM 1008 N N . SER A 1 135 ? -25.224 -6.077 15.816 1.00 77.19 135 SER A N 1
ATOM 1009 C CA . SER A 1 135 ? -26.141 -6.104 14.658 1.00 77.19 135 SER A CA 1
ATOM 1010 C C . SER A 1 135 ? -26.450 -7.523 14.163 1.00 77.19 135 SER A C 1
ATOM 1012 O O . SER A 1 135 ? -27.502 -7.756 13.569 1.00 77.19 135 SER A O 1
ATOM 1014 N N . LYS A 1 136 ? -25.570 -8.486 14.458 1.00 77.56 136 LYS A N 1
ATOM 1015 C CA . LYS A 1 136 ? -25.765 -9.922 14.212 1.00 77.56 136 LYS A CA 1
ATOM 1016 C C . LYS A 1 136 ? -26.554 -10.651 15.309 1.00 77.56 136 LYS A C 1
ATOM 1018 O O . LYS A 1 136 ? -26.764 -11.853 15.181 1.00 77.56 136 LYS A O 1
ATOM 1023 N N . GLY A 1 137 ? -27.017 -9.947 16.345 1.00 73.50 137 GLY A N 1
ATOM 1024 C CA . GLY A 1 137 ? -27.846 -10.513 17.415 1.00 73.50 137 GLY A CA 1
ATOM 1025 C C . GLY A 1 137 ? -27.066 -11.113 18.591 1.00 73.50 137 GLY A C 1
ATOM 1026 O O . GLY A 1 137 ? -27.674 -11.719 19.471 1.00 73.50 137 GLY A O 1
ATOM 1027 N N . ASN A 1 138 ? -25.741 -10.929 18.654 1.00 69.12 138 ASN A N 1
ATOM 1028 C CA . ASN A 1 138 ? -24.924 -11.409 19.771 1.00 69.12 138 ASN A CA 1
ATOM 1029 C C . ASN A 1 138 ? -24.922 -10.390 20.925 1.00 69.12 138 ASN A C 1
ATOM 1031 O O . ASN A 1 138 ? -24.012 -9.571 21.071 1.00 69.12 138 ASN A O 1
ATOM 1035 N N . SER A 1 139 ? -25.953 -10.463 21.769 1.00 57.38 139 SER A N 1
ATOM 1036 C CA . SER A 1 139 ? -26.210 -9.546 22.895 1.00 57.38 139 SER A CA 1
ATOM 1037 C C . SER A 1 139 ? -25.165 -9.588 24.019 1.00 57.38 139 SER A C 1
ATOM 1039 O O . SER A 1 139 ? -25.102 -8.660 24.820 1.00 57.38 139 SER A O 1
ATOM 1041 N N . SER A 1 140 ? -24.316 -10.620 24.087 1.00 55.97 140 SER A N 1
ATOM 1042 C CA . SER A 1 140 ? -23.334 -10.796 25.173 1.00 55.97 140 SER A CA 1
ATOM 1043 C C . SER A 1 140 ? -22.262 -9.695 25.242 1.00 55.97 140 SER A C 1
ATOM 1045 O O . SER A 1 140 ? -21.598 -9.559 26.265 1.00 55.97 140 SER A O 1
ATOM 1047 N N . CYS A 1 141 ? -22.096 -8.887 24.186 1.00 50.09 141 CYS A N 1
ATOM 1048 C CA . CYS A 1 141 ? -21.162 -7.752 24.138 1.00 50.09 141 CYS A CA 1
ATOM 1049 C C . CYS A 1 141 ? -21.813 -6.377 24.396 1.00 50.09 141 CYS A C 1
ATOM 1051 O O . CYS A 1 141 ? -21.148 -5.354 24.229 1.00 50.09 141 CYS A O 1
ATOM 1053 N N . SER A 1 142 ? -23.079 -6.308 24.831 1.00 55.03 142 SER A N 1
ATOM 1054 C CA . SER A 1 142 ? -23.772 -5.027 25.079 1.00 55.03 142 SER A CA 1
ATOM 1055 C C . SER A 1 142 ? -23.168 -4.177 26.210 1.00 55.03 142 SER A C 1
ATOM 1057 O O . SER A 1 142 ? -23.562 -3.025 26.373 1.00 55.03 142 SER A O 1
ATOM 1059 N N . ASN A 1 143 ? -22.234 -4.733 26.991 1.00 52.84 143 ASN A N 1
ATOM 1060 C CA . ASN A 1 143 ? -21.610 -4.097 28.156 1.00 52.84 143 ASN A CA 1
ATOM 1061 C C . ASN A 1 143 ? -20.302 -3.341 27.859 1.00 52.84 143 ASN A C 1
ATOM 1063 O O . ASN A 1 143 ? -19.639 -2.903 28.799 1.00 52.84 143 ASN A O 1
ATOM 1067 N N . PHE A 1 144 ? -19.906 -3.156 26.593 1.00 53.59 144 PHE A N 1
ATOM 1068 C CA . PHE A 1 144 ? -18.771 -2.275 26.294 1.00 53.59 144 PHE A CA 1
ATOM 1069 C C . PHE A 1 144 ? -19.120 -0.816 26.653 1.00 53.59 144 PHE A C 1
ATOM 1071 O O . PHE A 1 144 ? -20.124 -0.296 26.154 1.00 53.59 144 PHE A O 1
ATOM 1078 N N . PRO A 1 145 ? -18.331 -0.148 27.518 1.00 50.91 145 PRO A N 1
ATOM 1079 C CA . PRO A 1 145 ? -18.590 1.236 27.897 1.00 50.91 145 PRO A CA 1
ATOM 1080 C C . PRO A 1 145 ? -18.489 2.143 26.664 1.00 50.91 145 PRO A C 1
ATOM 1082 O O . PRO A 1 145 ? -17.591 1.977 25.838 1.00 50.91 145 PRO A O 1
ATOM 1085 N N . ARG A 1 146 ? -19.456 3.060 26.534 1.00 50.31 146 ARG A N 1
ATOM 1086 C CA . ARG A 1 146 ? -19.569 4.006 25.413 1.00 50.31 146 ARG A CA 1
ATOM 1087 C C . ARG A 1 146 ? -18.375 4.952 25.336 1.00 50.31 146 ARG A C 1
ATOM 1089 O O . ARG A 1 146 ? -17.981 5.488 26.394 1.00 50.31 146 ARG A O 1
#

Radius of gyration: 19.61 Å; chains: 1; bounding box: 50×33×48 Å

Organism: NCBI:txid2286

pLDDT: mean 83.87, std 9.92, range [50.09, 94.62]

Foldseek 3Di:
DVLLVQLLVLLLQCLVDPDPVSNVVSVVSNCVSVVVVVVVVLVLLVQPPDPVCSVVVVVVVVVVVVVVVVVLVLLCLAQENPQDDPPVDHNPRNHDPDPSPPNSVSVSSVVSSVVSVVVVVVVVPDDDGLVVCVVVVNCPSVPDDD

InterPro domains:
  IPR005828 Major facilitator, sugar transporter-like [PF00083] (1-139)
  IPR005829 Sugar transporter, conserved site [PS00217] (29-54)
  IPR020846 Major facilitator superfamily domain [PS50850] (1-146)
  IPR036259 MFS transporter superfamily [G3DSA:1.20.1250.20] (1-141)
  IPR036259 MFS transporter superfamily [SSF103473] (1-137)

Sequence (146 aa):
MITMIITGLGSLYNALANNYVNFLVARTITGIGVGADLAIVNTYIGEVAPINGRARYTSLVFLFSTLGATLGIWLGLFLTTPSAPFPLGLPFALGGSGFFAVNGWRVMYGIGALLALIGLLLRFSLPESPRWLISKGNSSCSNFPR